Protein AF-A0AAD6GK14-F1 (afdb_monomer_lite)

Radius of gyration: 17.55 Å; chains: 1; bounding box: 37×35×49 Å

Foldseek 3Di:
DQDLWPPPPDDQPQADAAPDDPVRLVVVVVVVVVVQVVVVVVCCVPPNVDDDPVLPPLCVLLVVLLVCQVPLRNDHPSSSNNLSSLQLLFVCSRVNPPLSNVLSNDPLSVVLRVCVVVVHPCNVVSVVVVVVSLVVSLVVLVVVQVCCCPVVVTHGHDPDPCSHVVRSPPVSVD

Structure (mmCIF, N/CA/C/O backbone):
data_AF-A0AAD6GK14-F1
#
_entry.id   AF-A0AAD6GK14-F1
#
loop_
_atom_site.group_PDB
_atom_site.id
_atom_site.type_symbol
_atom_site.label_atom_id
_atom_site.label_alt_id
_atom_site.label_comp_id
_atom_site.label_asym_id
_atom_site.label_entity_id
_atom_site.label_seq_id
_atom_site.pdbx_PDB_ins_code
_atom_site.Cartn_x
_atom_site.Cartn_y
_atom_site.Cartn_z
_atom_site.occupancy
_atom_site.B_iso_or_equiv
_atom_site.auth_seq_id
_atom_site.auth_comp_id
_atom_site.auth_asym_id
_atom_site.auth_atom_id
_atom_site.pdbx_PDB_model_num
ATOM 1 N N . MET A 1 1 ? 11.322 7.194 -21.109 1.00 58.72 1 MET A N 1
ATOM 2 C CA . MET A 1 1 ? 10.518 6.183 -20.384 1.00 58.72 1 MET A CA 1
ATOM 3 C C . MET A 1 1 ? 9.108 6.721 -20.239 1.00 58.72 1 ME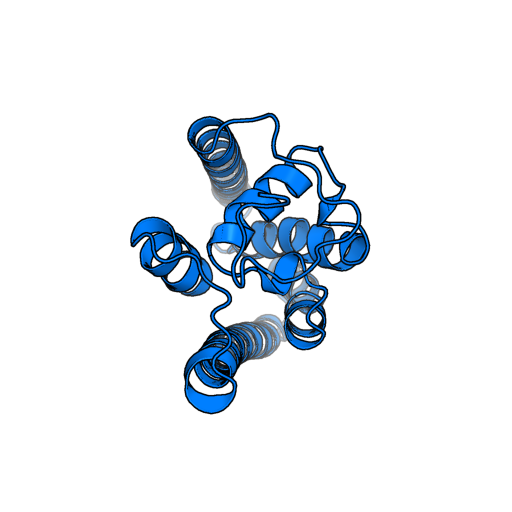T A C 1
ATOM 5 O O . MET A 1 1 ? 8.987 7.891 -19.904 1.00 58.72 1 MET A O 1
ATOM 9 N N . ALA A 1 2 ? 8.080 5.913 -20.511 1.00 87.12 2 ALA A N 1
ATOM 10 C CA . ALA A 1 2 ? 6.681 6.337 -20.386 1.00 87.12 2 ALA A CA 1
ATOM 11 C C . ALA A 1 2 ? 6.241 6.475 -18.916 1.00 87.12 2 ALA A C 1
ATOM 13 O O . ALA A 1 2 ? 5.465 7.365 -18.597 1.00 87.12 2 ALA A O 1
ATOM 14 N N . HIS A 1 3 ? 6.786 5.647 -18.018 1.00 93.62 3 HIS A N 1
ATOM 15 C CA . HIS A 1 3 ? 6.557 5.691 -16.570 1.00 93.62 3 HIS A CA 1
ATOM 16 C C . HIS A 1 3 ? 7.726 5.036 -15.800 1.00 93.62 3 HIS A C 1
ATOM 18 O O . HIS A 1 3 ? 8.534 4.333 -16.412 1.00 93.62 3 HIS A O 1
ATOM 24 N N . PRO A 1 4 ? 7.830 5.234 -14.470 1.00 94.50 4 PRO A N 1
ATOM 25 C CA . PRO A 1 4 ? 8.913 4.691 -13.640 1.00 94.50 4 PRO A CA 1
ATOM 26 C C . PRO A 1 4 ? 8.651 3.287 -13.056 1.00 94.50 4 PRO A C 1
ATOM 28 O O . PRO A 1 4 ? 9.505 2.766 -12.341 1.00 94.50 4 PRO A O 1
ATOM 31 N N . TYR A 1 5 ? 7.478 2.695 -13.294 1.00 95.50 5 TYR A N 1
ATOM 32 C CA . TYR A 1 5 ? 7.086 1.396 -12.727 1.00 95.50 5 TYR A CA 1
ATOM 33 C C . TYR A 1 5 ? 7.694 0.190 -13.446 1.00 95.50 5 TYR A C 1
ATOM 35 O O . TYR A 1 5 ? 8.001 0.260 -14.637 1.00 95.50 5 TYR A O 1
ATOM 43 N N . TYR A 1 6 ? 7.819 -0.920 -12.716 1.00 94.56 6 TYR A N 1
ATOM 44 C CA . TYR A 1 6 ? 8.204 -2.221 -13.259 1.00 94.56 6 TYR A CA 1
ATOM 45 C C . TYR A 1 6 ? 6.968 -3.106 -13.463 1.00 94.56 6 TYR A C 1
ATOM 47 O O . TYR A 1 6 ? 6.063 -3.032 -12.641 1.00 94.56 6 TYR A O 1
ATOM 55 N N . PRO A 1 7 ? 6.913 -3.939 -14.513 1.00 94.31 7 PRO A N 1
ATOM 56 C CA . PRO A 1 7 ? 7.895 -4.061 -15.590 1.00 94.31 7 PRO A CA 1
ATOM 57 C C . PRO A 1 7 ? 7.899 -2.835 -16.525 1.00 94.31 7 PRO A C 1
ATOM 59 O O . PRO A 1 7 ? 6.864 -2.357 -16.974 1.00 94.31 7 PRO A O 1
ATOM 62 N N . VAL A 1 8 ? 9.096 -2.346 -16.871 1.00 91.38 8 VAL A N 1
ATOM 63 C CA . VAL A 1 8 ? 9.309 -1.055 -17.572 1.00 91.38 8 VAL A CA 1
ATOM 64 C C . VAL A 1 8 ? 8.651 -0.986 -18.960 1.00 91.38 8 VAL A C 1
ATOM 66 O O . VAL A 1 8 ? 8.394 0.100 -19.475 1.00 91.38 8 VAL A O 1
ATOM 69 N N . ARG A 1 9 ? 8.413 -2.142 -19.590 1.00 88.62 9 ARG A N 1
ATOM 70 C CA . ARG A 1 9 ? 7.827 -2.247 -20.938 1.00 88.62 9 ARG A CA 1
ATOM 71 C C . ARG A 1 9 ? 6.304 -2.358 -20.943 1.00 88.62 9 ARG A C 1
ATOM 73 O O . ARG A 1 9 ? 5.722 -2.327 -22.023 1.00 88.62 9 ARG A O 1
ATOM 80 N N . GLN A 1 10 ? 5.674 -2.545 -19.787 1.00 89.69 10 GLN A N 1
ATOM 81 C CA . GLN A 1 10 ? 4.220 -2.597 -19.714 1.00 89.69 10 GLN A CA 1
ATOM 82 C C . GLN A 1 10 ? 3.640 -1.229 -20.061 1.00 89.69 10 GLN A C 1
ATOM 84 O O . GLN A 1 10 ? 4.240 -0.207 -19.770 1.00 89.69 10 GLN A O 1
ATOM 89 N N . GLU A 1 11 ? 2.493 -1.196 -20.726 1.00 91.94 11 GLU A N 1
ATOM 90 C CA . GLU A 1 11 ? 1.809 0.061 -21.004 1.00 91.94 11 GLU A CA 1
ATOM 91 C C . GLU A 1 11 ? 0.918 0.429 -19.812 1.00 91.94 11 GLU A C 1
ATOM 93 O O . GLU A 1 11 ? 0.081 -0.368 -19.386 1.00 91.94 11 GLU A O 1
ATOM 98 N N . ILE A 1 12 ? 1.058 1.655 -19.303 1.00 93.50 12 ILE A N 1
ATOM 99 C CA . ILE A 1 12 ? 0.147 2.230 -18.307 1.00 93.50 12 ILE A CA 1
ATOM 100 C C . ILE A 1 12 ? -0.584 3.404 -18.955 1.00 93.50 12 ILE A C 1
ATOM 102 O O . ILE A 1 12 ? -0.063 4.517 -19.072 1.00 93.50 12 ILE A O 1
ATOM 106 N N . LYS A 1 13 ? -1.805 3.129 -19.419 1.00 92.00 13 LYS A N 1
ATOM 107 C CA . LYS A 1 13 ? -2.623 4.088 -20.167 1.00 92.00 13 LYS A CA 1
ATOM 108 C C . LYS A 1 13 ? -2.976 5.301 -19.312 1.00 92.00 13 LYS A C 1
ATOM 110 O O . LYS A 1 13 ? -3.446 5.165 -18.187 1.00 92.00 13 LYS A O 1
ATOM 115 N N . GLY A 1 14 ? -2.777 6.489 -19.882 1.00 92.12 14 GLY A N 1
ATOM 116 C CA . GLY A 1 14 ? -3.103 7.755 -19.225 1.00 92.12 14 GLY A CA 1
ATOM 117 C C . GLY A 1 14 ? -2.179 8.122 -18.062 1.00 92.12 14 GLY A C 1
ATOM 118 O O . GLY A 1 14 ? -2.555 8.970 -17.260 1.00 92.12 14 GLY A O 1
ATOM 119 N N . TYR A 1 15 ? -0.999 7.502 -17.946 1.00 95.56 15 TYR A N 1
ATOM 120 C CA . TYR A 1 15 ? -0.049 7.842 -16.891 1.00 95.56 15 TYR A CA 1
ATOM 121 C C . TYR A 1 15 ? 0.381 9.314 -16.960 1.00 95.56 15 TYR A C 1
ATOM 123 O O . TYR A 1 15 ? 0.883 9.785 -17.981 1.00 95.56 15 TYR A O 1
ATOM 131 N N . LEU A 1 16 ? 0.240 10.009 -15.831 1.00 96.12 16 LEU A N 1
ATOM 132 C CA . LEU A 1 16 ? 0.781 11.341 -15.596 1.00 96.12 16 LEU A CA 1
ATOM 133 C C . LEU A 1 16 ? 1.748 11.290 -14.414 1.00 96.12 16 LEU A C 1
ATOM 135 O O . LEU A 1 16 ? 1.411 10.781 -13.342 1.00 96.12 16 LEU A O 1
ATOM 139 N N . ALA A 1 17 ? 2.946 11.846 -14.591 1.00 95.50 17 ALA A N 1
ATOM 140 C CA . ALA A 1 17 ? 3.952 11.889 -13.537 1.00 95.50 17 ALA A CA 1
ATOM 141 C C . ALA A 1 17 ? 3.501 12.743 -12.343 1.00 95.50 17 ALA A C 1
ATOM 143 O O . ALA A 1 17 ? 2.697 13.668 -12.476 1.00 95.50 17 ALA A O 1
ATOM 144 N N . ASN A 1 18 ? 4.021 12.424 -11.159 1.00 96.81 18 ASN A N 1
ATOM 145 C CA . ASN A 1 18 ? 3.826 13.267 -9.983 1.00 96.81 18 ASN A CA 1
ATOM 146 C C . ASN A 1 18 ? 4.484 14.633 -10.195 1.00 96.81 18 ASN A C 1
ATOM 148 O O . ASN A 1 18 ? 5.598 14.718 -10.707 1.00 96.81 18 ASN A O 1
ATOM 152 N N . ALA A 1 19 ? 3.783 15.689 -9.781 1.00 95.44 19 ALA A N 1
ATOM 153 C CA . ALA A 1 19 ? 4.314 17.048 -9.787 1.00 95.44 19 ALA A CA 1
ATOM 154 C C . ALA A 1 19 ? 5.137 17.323 -8.519 1.00 95.44 19 ALA A C 1
ATOM 156 O O . ALA A 1 19 ? 6.113 18.068 -8.549 1.00 95.44 19 ALA 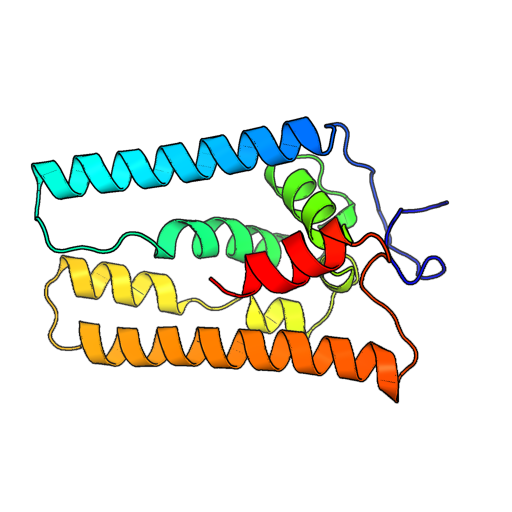A O 1
ATOM 157 N N . SER A 1 20 ? 4.742 16.721 -7.394 1.00 95.75 20 SER A N 1
ATOM 158 C CA . SER A 1 20 ? 5.450 16.814 -6.119 1.00 95.75 20 SER A CA 1
ATOM 159 C C . SER A 1 20 ? 6.596 15.807 -6.026 1.00 95.75 20 SER A C 1
ATOM 161 O O . SER A 1 20 ? 6.518 14.695 -6.547 1.00 95.75 20 SER A O 1
ATOM 163 N N . SER A 1 21 ? 7.658 16.190 -5.315 1.00 95.81 21 SER A N 1
ATOM 164 C CA . SER A 1 21 ? 8.789 15.301 -5.033 1.00 95.81 21 SER A CA 1
ATOM 165 C C . SER A 1 21 ? 8.418 14.205 -4.022 1.00 95.81 21 SER A C 1
ATOM 167 O O . SER A 1 21 ? 7.530 14.403 -3.189 1.00 95.81 21 SER A O 1
ATOM 169 N N . THR A 1 22 ? 9.156 13.089 -4.022 1.00 93.19 22 THR A N 1
ATOM 170 C CA . THR A 1 22 ? 9.022 12.019 -3.013 1.00 93.19 22 THR A CA 1
ATOM 171 C C . THR A 1 22 ? 9.087 12.562 -1.584 1.00 93.19 22 THR A C 1
ATOM 173 O O . THR A 1 22 ? 8.256 12.203 -0.754 1.00 93.19 22 THR A O 1
ATOM 176 N N . LEU A 1 23 ? 10.031 13.467 -1.291 1.00 94.81 23 LEU A N 1
ATOM 177 C CA . LEU A 1 23 ? 10.181 14.050 0.046 1.00 94.81 23 LEU A CA 1
ATOM 178 C C . LEU A 1 23 ? 8.945 14.862 0.452 1.00 94.81 23 LEU A C 1
ATOM 180 O O . LEU A 1 23 ? 8.469 14.742 1.579 1.00 94.81 23 LEU A O 1
ATOM 184 N N . THR A 1 24 ? 8.405 15.662 -0.470 1.00 96.44 24 THR A N 1
ATOM 185 C CA . THR A 1 24 ? 7.174 16.431 -0.244 1.00 96.44 24 THR A CA 1
ATOM 186 C C . THR A 1 24 ? 6.001 15.504 0.061 1.00 96.44 24 THR A C 1
ATOM 188 O O . THR A 1 24 ? 5.293 15.719 1.040 1.00 96.44 24 THR A O 1
ATOM 191 N N . LEU A 1 25 ? 5.819 14.451 -0.739 1.00 95.12 25 LEU A N 1
ATOM 192 C CA . LEU A 1 25 ? 4.726 13.494 -0.569 1.00 95.12 25 LEU A CA 1
ATOM 193 C C . LEU A 1 25 ? 4.832 12.738 0.761 1.00 95.12 25 LEU A C 1
ATOM 195 O O . LEU A 1 25 ? 3.864 12.692 1.515 1.00 95.12 25 LEU A O 1
ATOM 199 N N . LEU A 1 26 ? 6.020 12.240 1.105 1.00 92.12 26 LEU A N 1
ATOM 200 C CA . LEU A 1 26 ? 6.271 11.608 2.402 1.00 92.12 26 LEU A CA 1
ATOM 201 C C . LEU A 1 26 ? 6.012 12.558 3.575 1.00 92.12 26 LEU A C 1
ATOM 203 O O . LEU A 1 26 ? 5.449 12.141 4.583 1.00 92.12 26 LEU A O 1
ATOM 207 N N . SER A 1 27 ? 6.375 13.835 3.436 1.00 94.31 27 SER A N 1
ATOM 208 C CA . SER A 1 27 ? 6.129 14.845 4.474 1.00 94.31 27 SER A CA 1
ATOM 209 C C . SER A 1 27 ? 4.633 15.101 4.667 1.00 94.31 27 SER A C 1
ATOM 211 O O . SER A 1 27 ? 4.167 15.169 5.802 1.00 94.31 27 SER A O 1
ATOM 213 N N . ILE A 1 28 ? 3.869 15.191 3.571 1.00 93.44 28 ILE A N 1
ATOM 214 C CA . ILE A 1 28 ? 2.406 15.332 3.610 1.00 93.44 28 ILE A CA 1
ATOM 215 C C . ILE A 1 28 ? 1.771 14.111 4.283 1.00 93.44 28 ILE A C 1
ATOM 217 O O . ILE A 1 28 ? 0.925 14.273 5.162 1.00 93.44 28 ILE A O 1
ATOM 221 N N . PHE A 1 29 ? 2.196 12.902 3.910 1.00 89.62 29 PHE A N 1
ATOM 222 C CA . PHE A 1 29 ? 1.689 11.668 4.506 1.00 89.62 29 PHE A CA 1
ATOM 223 C C . PHE A 1 29 ? 1.974 11.607 6.010 1.00 89.62 29 PHE A C 1
ATOM 225 O O . PHE A 1 29 ? 1.053 11.423 6.804 1.00 89.62 29 PHE A O 1
ATOM 232 N N . ALA A 1 30 ? 3.223 11.855 6.415 1.00 89.62 30 ALA A N 1
ATOM 233 C CA . ALA A 1 30 ? 3.620 11.871 7.819 1.00 89.62 30 ALA A CA 1
ATOM 234 C C . ALA A 1 30 ? 2.829 12.912 8.629 1.00 89.62 30 ALA A C 1
ATOM 236 O O . ALA A 1 30 ? 2.328 12.600 9.710 1.00 89.62 30 ALA A O 1
ATOM 237 N N . ALA A 1 31 ? 2.653 14.126 8.096 1.00 91.81 31 ALA A N 1
ATOM 238 C CA . ALA A 1 31 ? 1.843 15.162 8.732 1.00 91.81 31 ALA A CA 1
ATOM 239 C C . ALA A 1 31 ? 0.366 14.745 8.868 1.00 91.81 31 ALA A C 1
ATOM 241 O O . ALA A 1 31 ? -0.250 14.985 9.911 1.00 91.81 31 ALA A O 1
ATOM 242 N N . GLY A 1 32 ? -0.195 14.079 7.854 1.00 87.75 32 GLY A N 1
ATOM 243 C CA . GLY A 1 32 ? -1.545 13.514 7.892 1.00 87.75 32 GLY A CA 1
ATOM 244 C C . GLY A 1 32 ? -1.703 12.461 8.992 1.00 87.75 32 GLY A C 1
ATOM 245 O O . GLY A 1 32 ? -2.595 12.584 9.833 1.00 87.75 32 GLY A O 1
ATOM 246 N N . CYS A 1 33 ? -0.798 11.480 9.051 1.00 84.69 33 CYS A N 1
ATOM 247 C CA . CYS A 1 33 ? -0.786 10.450 10.094 1.00 84.69 33 CYS A CA 1
ATOM 248 C C . CYS A 1 33 ? -0.667 11.054 11.501 1.00 84.69 33 CYS A C 1
ATOM 250 O O . CYS A 1 33 ? -1.438 10.690 12.389 1.00 84.69 33 CYS A O 1
ATOM 252 N N . LEU A 1 34 ? 0.245 12.014 11.699 1.00 87.69 34 LEU A N 1
ATOM 253 C CA . LEU A 1 34 ? 0.410 12.718 12.976 1.00 87.69 34 LEU A CA 1
ATOM 254 C C . LEU A 1 34 ? -0.859 13.474 13.381 1.00 87.69 34 LEU A C 1
ATOM 256 O O . LEU A 1 34 ? -1.258 13.426 14.541 1.00 87.69 34 LEU A O 1
ATOM 260 N N . SER A 1 35 ? -1.528 14.127 12.430 1.00 87.12 35 SER A N 1
ATOM 261 C CA . SER A 1 35 ? -2.765 14.874 12.687 1.00 87.12 35 SER A CA 1
ATOM 262 C C . SER A 1 35 ? -3.909 13.956 13.126 1.00 87.12 35 SER A C 1
ATOM 264 O O . SER A 1 35 ? -4.633 14.277 14.073 1.00 87.12 35 SER A O 1
ATOM 266 N N . VAL A 1 36 ? -4.050 12.792 12.482 1.00 81.88 36 VAL A N 1
ATOM 267 C CA . VAL A 1 36 ? -5.037 11.765 12.858 1.00 81.88 36 VAL A CA 1
ATOM 268 C C . VAL A 1 36 ? -4.711 11.187 14.233 1.00 81.88 36 VAL A C 1
ATOM 270 O O . VAL A 1 36 ? -5.588 11.141 15.095 1.00 81.88 36 VAL A O 1
ATOM 273 N N . ALA A 1 37 ? -3.452 10.811 14.473 1.00 80.44 37 ALA A N 1
ATOM 274 C CA . ALA A 1 37 ? -3.004 10.267 15.752 1.00 80.44 37 ALA A CA 1
ATOM 275 C C . ALA A 1 37 ? -3.203 11.262 16.906 1.00 80.44 37 ALA A C 1
ATOM 277 O O . ALA A 1 37 ? -3.703 10.889 17.965 1.00 80.44 37 ALA A O 1
ATOM 278 N N . MET A 1 38 ? -2.880 12.541 16.696 1.00 83.88 38 MET A N 1
ATOM 279 C CA . MET A 1 38 ? -3.053 13.584 17.706 1.00 83.88 38 MET A CA 1
ATOM 280 C C . MET A 1 38 ? -4.534 13.850 17.993 1.00 83.88 38 MET A C 1
ATOM 282 O O . MET A 1 38 ? -4.923 13.985 19.151 1.00 83.88 38 MET A O 1
ATOM 286 N N . SER A 1 39 ? -5.374 13.871 16.956 1.00 81.50 39 SER A N 1
ATOM 287 C CA . SER A 1 39 ? -6.826 14.040 17.100 1.00 81.50 39 SER A CA 1
ATOM 288 C C . SER A 1 39 ? -7.450 12.871 17.867 1.00 81.50 39 SER A C 1
ATOM 290 O O . SER A 1 39 ? -8.229 13.090 18.795 1.00 81.50 39 SER A O 1
ATOM 292 N N . ALA A 1 40 ? -7.052 11.638 17.538 1.00 74.31 40 ALA A N 1
ATOM 293 C CA . ALA A 1 40 ? -7.429 10.437 18.273 1.00 74.31 40 ALA A CA 1
ATOM 294 C C . ALA A 1 40 ? -6.988 10.510 19.740 1.00 74.31 40 ALA A C 1
ATOM 296 O O . ALA A 1 40 ? -7.806 10.305 20.632 1.00 74.31 40 ALA A O 1
ATOM 297 N N . TYR A 1 41 ? -5.729 10.869 19.999 1.00 76.56 41 TYR A N 1
ATOM 298 C CA . TYR A 1 41 ? -5.189 11.002 21.351 1.00 76.56 41 TYR A CA 1
ATOM 299 C C . TYR A 1 41 ? -5.957 12.035 22.186 1.00 76.56 41 TYR A C 1
ATOM 301 O O . TYR A 1 41 ? -6.382 11.737 23.301 1.00 76.56 41 TYR A O 1
ATOM 309 N N . ILE A 1 42 ? -6.205 13.233 21.644 1.00 80.81 42 ILE A N 1
ATOM 310 C CA . ILE A 1 42 ? -6.974 14.282 22.332 1.00 80.81 42 ILE A CA 1
ATOM 311 C C . ILE A 1 42 ? -8.401 13.804 22.625 1.00 80.81 42 ILE A C 1
ATOM 313 O O . ILE A 1 42 ? -8.919 14.045 23.717 1.00 80.81 42 ILE A O 1
ATOM 317 N N . LEU A 1 43 ? -9.040 13.119 21.675 1.00 73.06 43 LEU A N 1
ATOM 318 C CA . LEU A 1 43 ? -10.394 12.599 21.844 1.00 73.06 43 LEU A CA 1
ATOM 319 C C . LEU A 1 43 ? -10.452 11.492 22.908 1.00 73.06 43 LEU A C 1
ATOM 321 O O . LEU A 1 43 ? -11.351 11.507 23.747 1.00 73.06 43 LEU A O 1
ATOM 325 N N . MET A 1 44 ? -9.466 10.590 22.931 1.00 68.50 44 MET A N 1
ATOM 326 C CA . MET A 1 44 ? -9.319 9.568 23.975 1.00 68.50 44 MET A CA 1
ATOM 327 C C . MET A 1 44 ? -9.128 10.197 25.356 1.00 68.50 44 MET A C 1
ATOM 329 O O . MET A 1 44 ? -9.785 9.787 26.310 1.00 68.50 44 MET A O 1
ATOM 333 N N . MET A 1 45 ? -8.276 11.222 25.454 1.00 71.75 45 MET A N 1
ATOM 334 C CA . MET A 1 45 ? -8.022 11.946 26.703 1.00 71.75 45 MET A CA 1
ATOM 335 C C . MET A 1 45 ? -9.258 12.694 27.218 1.00 71.75 45 MET A C 1
ATOM 337 O O . MET A 1 45 ? -9.385 12.897 28.422 1.00 71.75 45 MET A O 1
ATOM 341 N N . ARG A 1 46 ? -10.164 13.122 26.327 1.00 70.81 46 ARG A N 1
ATOM 342 C CA . ARG A 1 46 ? -11.358 13.900 26.693 1.00 70.81 46 ARG A CA 1
ATOM 343 C C . ARG A 1 46 ? -12.612 13.066 26.929 1.00 70.81 46 ARG A C 1
ATOM 345 O O . ARG A 1 46 ? -13.429 13.481 27.742 1.00 70.81 46 ARG A O 1
ATOM 352 N N . LEU A 1 47 ? -12.805 11.967 26.196 1.00 65.44 47 LEU A N 1
ATOM 353 C CA . LEU A 1 47 ? -14.091 11.265 26.170 1.00 65.44 47 LEU A CA 1
ATOM 354 C C . LEU A 1 47 ? -14.042 9.883 26.827 1.00 65.44 47 LEU A C 1
ATOM 356 O O . LEU A 1 47 ? -14.861 9.647 27.704 1.00 65.44 47 LEU A O 1
ATOM 360 N N . TYR A 1 48 ? -13.107 8.992 26.478 1.00 57.56 48 TYR A N 1
ATOM 361 C CA . TYR A 1 48 ? -13.008 7.653 27.085 1.00 57.56 48 TYR A CA 1
ATOM 362 C C . TYR A 1 48 ? -11.607 7.029 26.872 1.00 57.56 48 TYR A C 1
ATOM 364 O O . TYR A 1 48 ? -11.158 6.931 25.729 1.00 57.56 48 TYR A O 1
ATOM 372 N N . PRO A 1 49 ? -10.937 6.487 27.911 1.00 53.84 49 PRO A N 1
ATOM 373 C CA . PRO A 1 49 ? -9.568 5.952 27.821 1.00 53.84 49 PRO A CA 1
ATOM 374 C C . PRO A 1 49 ? -9.423 4.577 27.120 1.00 53.84 49 PRO A C 1
ATOM 376 O O . PRO A 1 49 ? -8.450 3.870 27.372 1.00 53.84 49 PRO A O 1
ATOM 379 N N . ARG A 1 50 ? -10.375 4.129 26.280 1.00 53.97 50 ARG A N 1
ATOM 380 C CA . ARG A 1 50 ? -10.426 2.722 25.799 1.00 53.97 50 ARG A CA 1
ATOM 381 C C . ARG A 1 50 ? -10.669 2.483 24.297 1.00 53.97 50 ARG A C 1
ATOM 383 O O . ARG A 1 50 ? -10.979 1.357 23.922 1.00 53.97 50 ARG A O 1
ATOM 390 N N . THR A 1 51 ? -10.506 3.469 23.415 1.00 53.38 51 THR A N 1
ATOM 391 C CA . THR A 1 51 ? -10.775 3.291 21.967 1.00 53.38 51 THR A CA 1
ATOM 392 C C . THR A 1 51 ? -9.523 3.394 21.089 1.00 53.38 51 THR A C 1
ATOM 394 O O . THR A 1 51 ? -8.883 4.435 21.066 1.00 53.38 51 THR A O 1
ATOM 397 N N . SER A 1 52 ? -9.201 2.354 20.314 1.00 52.69 52 SER A N 1
ATOM 398 C CA . SER A 1 52 ? -8.141 2.395 19.290 1.00 52.69 52 SER A CA 1
ATOM 399 C C . SER A 1 52 ? -8.662 3.020 17.985 1.00 52.69 52 SER A C 1
ATOM 4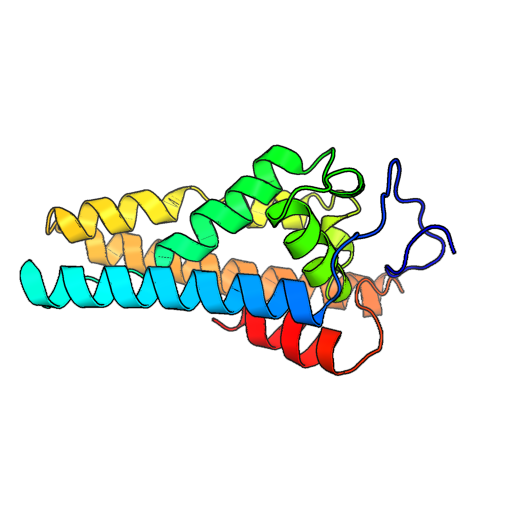01 O O . SER A 1 52 ? -9.691 2.590 17.472 1.00 52.69 52 SER A O 1
ATOM 403 N N . PHE A 1 53 ? -7.961 4.025 17.446 1.00 54.09 53 PHE A N 1
ATOM 404 C CA . PHE A 1 53 ? -8.334 4.777 16.229 1.00 54.09 53 PHE A CA 1
ATOM 405 C C . PHE A 1 53 ? -7.542 4.375 14.968 1.00 54.09 53 PHE A C 1
ATOM 407 O O . PHE A 1 53 ? -7.629 5.053 13.944 1.00 54.09 53 PHE A O 1
ATOM 414 N N . GLY A 1 54 ? -6.784 3.272 15.009 1.00 53.06 54 GLY A N 1
ATOM 415 C CA . GLY A 1 54 ? -5.913 2.845 13.900 1.00 53.06 54 GLY A CA 1
ATOM 416 C C . GLY A 1 54 ? -6.623 2.625 12.551 1.00 53.06 54 GLY A C 1
ATOM 417 O O . GLY A 1 54 ? -5.991 2.714 11.506 1.00 53.06 54 GLY A O 1
ATOM 418 N N . GLY A 1 55 ? -7.946 2.421 12.543 1.00 54.09 55 GLY A N 1
ATOM 419 C CA . GLY A 1 55 ? -8.718 2.118 11.330 1.00 54.09 55 GLY A CA 1
ATOM 420 C C . GLY A 1 55 ? -8.960 3.284 10.359 1.00 54.09 55 GLY A C 1
ATOM 421 O O . GLY A 1 55 ? -9.428 3.041 9.251 1.00 54.09 55 GLY A O 1
ATOM 422 N N . CYS A 1 56 ? -8.668 4.538 10.724 1.00 55.44 56 CYS A N 1
ATOM 423 C CA . CYS A 1 56 ? -8.989 5.689 9.865 1.00 55.44 56 CYS A CA 1
ATOM 424 C C . CYS A 1 56 ? -8.070 5.819 8.636 1.00 55.44 56 CYS A C 1
ATOM 426 O O . CYS A 1 56 ? -8.503 6.351 7.618 1.00 55.44 56 CYS A O 1
ATOM 428 N N . VAL A 1 57 ? -6.815 5.358 8.711 1.00 55.75 57 VAL A N 1
ATOM 429 C CA . VAL A 1 57 ? -5.834 5.535 7.620 1.00 55.75 57 VAL A CA 1
ATOM 430 C C . VAL A 1 57 ? -6.123 4.593 6.451 1.00 55.75 57 VAL A C 1
ATOM 432 O O . VAL A 1 57 ? -6.263 5.068 5.325 1.00 55.75 57 VAL A O 1
ATOM 435 N N . HIS A 1 58 ? -6.302 3.298 6.729 1.00 59.50 58 HIS A N 1
ATOM 436 C CA . HIS A 1 58 ? -6.669 2.286 5.729 1.00 59.50 58 HIS A CA 1
ATOM 437 C C . HIS A 1 58 ? -7.933 2.692 4.969 1.00 59.50 58 HIS A C 1
ATOM 439 O O . HIS A 1 58 ? -7.997 2.692 3.750 1.00 59.50 58 HIS A O 1
ATOM 445 N N . LEU A 1 59 ? -8.923 3.205 5.686 1.00 60.59 59 LEU A N 1
ATOM 446 C CA . LEU A 1 59 ? -10.231 3.448 5.116 1.00 60.59 59 LEU A CA 1
ATOM 447 C C . LEU A 1 59 ? -10.276 4.516 4.019 1.00 60.59 59 LEU A C 1
ATOM 449 O O . LEU A 1 59 ? -10.846 4.304 2.948 1.00 60.59 59 LEU A O 1
ATOM 453 N N . PHE A 1 60 ? -9.719 5.693 4.301 1.00 69.44 60 PHE A N 1
ATOM 454 C CA . PHE A 1 60 ? -9.759 6.794 3.343 1.00 69.44 60 PHE A CA 1
ATOM 455 C C . PHE A 1 60 ? -8.751 6.581 2.224 1.00 69.44 60 PHE A C 1
ATOM 457 O O . PHE A 1 60 ? -9.027 6.946 1.085 1.00 69.44 60 PHE A O 1
ATOM 464 N N . PHE A 1 61 ? -7.600 5.989 2.536 1.00 79.00 61 PHE A N 1
ATOM 465 C CA . PHE A 1 61 ? -6.538 5.816 1.563 1.00 79.00 61 PHE A CA 1
ATOM 466 C C . PHE A 1 61 ? -6.845 4.657 0.599 1.00 79.00 61 PHE A C 1
ATOM 468 O O . PHE A 1 61 ? -6.846 4.872 -0.614 1.00 79.00 61 PHE A O 1
ATOM 475 N N . GLU A 1 62 ? -7.207 3.477 1.108 1.00 83.25 62 GLU A N 1
ATOM 476 C CA . GLU A 1 62 ? -7.536 2.274 0.318 1.00 83.25 62 GLU A CA 1
ATOM 477 C C . GLU A 1 62 ? -8.879 2.428 -0.405 1.00 83.25 62 GLU A C 1
ATOM 479 O O . GLU A 1 62 ? -8.989 2.153 -1.601 1.00 83.25 62 GLU A O 1
ATOM 484 N N . GLY A 1 63 ? -9.885 3.009 0.262 1.00 85.69 63 GLY A N 1
ATOM 485 C CA . GLY A 1 63 ? -11.167 3.338 -0.365 1.00 85.69 63 GLY A CA 1
ATOM 486 C C . GLY A 1 63 ? -11.022 4.344 -1.514 1.00 85.69 63 GLY A C 1
ATOM 487 O O . GLY A 1 63 ? -11.672 4.201 -2.555 1.00 85.69 63 GLY A O 1
ATOM 488 N N . TYR A 1 64 ? -10.124 5.330 -1.373 1.00 90.31 64 TYR A N 1
ATOM 489 C CA . TYR A 1 64 ? -9.774 6.238 -2.466 1.00 90.31 64 TYR A CA 1
ATOM 490 C C . TYR A 1 64 ? -9.181 5.469 -3.648 1.00 90.31 64 TYR A C 1
ATOM 492 O O . TYR A 1 64 ? -9.553 5.745 -4.793 1.00 90.31 64 TYR A O 1
ATOM 500 N N . PHE A 1 65 ? -8.293 4.503 -3.393 1.00 92.12 65 PHE A N 1
ATOM 501 C CA . PHE A 1 65 ? -7.749 3.645 -4.440 1.00 92.12 65 PHE A CA 1
ATOM 502 C C . PHE A 1 65 ? -8.840 2.834 -5.136 1.00 92.12 65 PHE A C 1
ATOM 504 O O . PHE A 1 65 ? -8.964 2.929 -6.357 1.00 92.12 65 PHE A O 1
ATOM 511 N N . ALA A 1 66 ? -9.673 2.116 -4.382 1.00 90.81 66 ALA A N 1
ATOM 512 C CA . ALA A 1 66 ? -10.734 1.277 -4.931 1.00 90.81 66 ALA A CA 1
ATOM 513 C C . ALA A 1 66 ? -11.711 2.078 -5.811 1.00 90.81 66 ALA A C 1
ATOM 515 O O . ALA A 1 66 ? -12.026 1.670 -6.931 1.00 90.81 66 ALA A O 1
ATOM 516 N N . TYR A 1 67 ? -12.125 3.269 -5.361 1.00 91.25 67 TYR A N 1
ATOM 517 C CA . TYR A 1 67 ? -12.999 4.158 -6.135 1.00 91.25 67 TYR A CA 1
ATOM 518 C C . TYR A 1 67 ? -12.348 4.642 -7.440 1.00 91.25 67 TYR A C 1
ATOM 520 O O . TYR A 1 67 ? -12.996 4.758 -8.482 1.00 91.25 67 TYR A O 1
ATOM 528 N N . ASN A 1 68 ? -11.048 4.927 -7.397 1.00 93.75 68 ASN A N 1
ATOM 529 C CA . ASN A 1 68 ? -10.303 5.506 -8.508 1.00 93.75 68 ASN A CA 1
ATOM 530 C C . ASN A 1 68 ? -9.514 4.486 -9.340 1.00 93.75 68 ASN A C 1
ATOM 532 O O . ASN A 1 68 ? -8.822 4.885 -10.277 1.00 93.75 68 ASN A O 1
ATOM 536 N N . PHE A 1 69 ? -9.634 3.194 -9.041 1.00 93.12 69 PHE A N 1
ATOM 537 C CA . PHE A 1 69 ? -8.831 2.094 -9.578 1.00 93.12 69 PHE A CA 1
ATOM 538 C C . PHE A 1 69 ? -8.578 2.179 -11.088 1.00 93.12 69 PHE A C 1
ATOM 540 O O . PHE A 1 69 ? -7.456 2.009 -11.560 1.00 93.12 69 PHE A O 1
ATOM 547 N N . ARG A 1 70 ? -9.614 2.513 -11.870 1.00 93.50 70 ARG A N 1
ATOM 548 C CA . ARG A 1 70 ? -9.513 2.571 -13.337 1.00 93.50 70 ARG A CA 1
ATOM 549 C C . ARG A 1 70 ? -8.710 3.753 -13.872 1.00 93.50 70 ARG A C 1
ATOM 551 O O . ARG A 1 70 ? -8.205 3.679 -14.986 1.00 93.50 70 ARG A O 1
ATOM 558 N N . ARG A 1 71 ? -8.634 4.842 -13.112 1.00 94.56 71 ARG A N 1
ATOM 559 C CA . ARG A 1 71 ? -8.037 6.117 -13.530 1.00 94.56 71 ARG A CA 1
ATOM 560 C C . ARG A 1 71 ? -6.818 6.515 -12.702 1.00 94.56 71 ARG A C 1
ATOM 562 O O . ARG A 1 71 ? -6.276 7.586 -12.946 1.00 94.56 71 ARG A O 1
ATOM 569 N N . MET A 1 72 ? -6.378 5.662 -11.773 1.00 95.31 72 MET A N 1
ATOM 570 C CA . MET A 1 72 ? -5.271 5.929 -10.849 1.00 95.31 72 MET A CA 1
ATOM 571 C C . MET A 1 72 ? -4.021 6.533 -11.519 1.00 95.31 72 MET A C 1
ATOM 573 O O . MET A 1 72 ? -3.529 7.543 -11.012 1.00 95.31 72 MET A O 1
ATOM 577 N N . PRO A 1 73 ? -3.566 6.048 -12.697 1.00 95.62 73 PRO A N 1
ATOM 578 C CA . PRO A 1 73 ? -2.379 6.606 -13.349 1.00 95.62 73 PRO A CA 1
ATOM 579 C C . PRO A 1 73 ? -2.506 8.076 -13.771 1.00 95.62 73 PRO A C 1
ATOM 581 O O . PRO A 1 73 ? -1.497 8.777 -13.856 1.00 95.62 73 PRO A O 1
ATOM 584 N N . ALA A 1 74 ? -3.729 8.546 -14.031 1.00 96.31 74 ALA A N 1
ATOM 585 C CA . ALA A 1 74 ? -4.012 9.892 -14.524 1.00 96.31 74 ALA A CA 1
ATOM 586 C C . ALA A 1 74 ? -4.294 10.905 -13.403 1.00 96.31 74 ALA A C 1
ATOM 588 O O . ALA A 1 74 ? -4.425 12.099 -13.666 1.00 96.31 74 ALA A O 1
ATOM 589 N N . ILE A 1 75 ? -4.427 10.461 -12.152 1.00 96.06 75 ILE A N 1
ATOM 590 C CA . ILE A 1 75 ? -4.803 11.346 -11.049 1.00 96.06 75 ILE A CA 1
ATOM 591 C C . ILE A 1 75 ? -3.605 12.178 -10.595 1.00 96.06 75 ILE A C 1
ATOM 593 O O . ILE A 1 75 ? -2.499 11.672 -10.411 1.00 96.06 75 ILE A O 1
ATOM 597 N N . THR A 1 76 ? -3.828 13.470 -10.365 1.00 96.19 76 THR A N 1
ATOM 598 C CA . THR A 1 76 ? -2.784 14.420 -9.950 1.00 96.19 76 THR A CA 1
ATOM 599 C C . THR A 1 76 ? -3.079 15.129 -8.631 1.00 96.19 76 THR A C 1
ATOM 601 O O . THR A 1 76 ? -2.273 15.952 -8.202 1.00 96.19 76 THR A O 1
ATOM 604 N N . ASP A 1 77 ? -4.196 14.830 -7.965 1.00 95.81 77 ASP A N 1
ATOM 605 C CA . ASP A 1 77 ? -4.425 15.322 -6.605 1.00 95.81 77 ASP A CA 1
ATOM 606 C C . ASP A 1 77 ? -3.433 14.696 -5.603 1.00 95.81 77 ASP A C 1
ATOM 608 O O . ASP A 1 77 ? -2.641 13.813 -5.944 1.00 95.81 77 ASP A O 1
ATOM 612 N N . VAL A 1 78 ? -3.442 15.179 -4.360 1.00 94.38 78 VAL A N 1
ATOM 613 C CA . VAL A 1 78 ? -2.496 14.737 -3.323 1.00 94.38 78 VAL A CA 1
ATOM 614 C C . VAL A 1 78 ? -2.565 13.223 -3.091 1.00 94.38 78 VAL A C 1
ATOM 616 O O . VAL A 1 78 ? -1.523 12.579 -2.987 1.00 94.38 78 VAL A O 1
ATOM 619 N N . PHE A 1 79 ? -3.764 12.638 -3.055 1.00 93.38 79 PHE A N 1
ATOM 620 C CA . PHE A 1 79 ? -3.945 11.210 -2.795 1.00 93.38 79 PHE A CA 1
ATOM 621 C C . PHE A 1 79 ? -3.512 10.358 -3.985 1.00 93.38 79 PHE A C 1
ATOM 623 O O . PHE A 1 79 ? -2.810 9.369 -3.795 1.00 93.38 79 PHE A O 1
ATOM 630 N N . GLY A 1 80 ? -3.840 10.759 -5.212 1.00 95.50 80 GLY A N 1
ATOM 631 C CA . GLY A 1 80 ? -3.345 10.085 -6.411 1.00 95.50 80 GLY A CA 1
ATOM 632 C C . GLY A 1 80 ? -1.829 10.163 -6.547 1.00 95.50 80 GLY A C 1
ATOM 633 O O . GLY A 1 80 ? -1.194 9.190 -6.951 1.00 95.50 80 GLY A O 1
ATOM 634 N N . GLN A 1 81 ? -1.219 11.288 -6.162 1.00 97.06 81 GLN A N 1
ATOM 635 C CA . GLN A 1 81 ? 0.238 11.402 -6.139 1.00 97.06 81 GLN A CA 1
ATOM 636 C C . GLN A 1 81 ? 0.869 10.503 -5.070 1.00 97.06 81 GLN A C 1
ATOM 638 O O . GLN A 1 81 ? 1.856 9.829 -5.366 1.00 97.06 81 GLN A O 1
ATOM 643 N N . LEU A 1 82 ? 0.287 10.430 -3.868 1.00 95.19 82 LEU A N 1
ATOM 644 C CA . LEU A 1 82 ? 0.719 9.500 -2.820 1.00 95.19 82 LEU A CA 1
ATOM 645 C C . LEU A 1 82 ? 0.592 8.039 -3.267 1.00 95.19 82 LEU A C 1
ATOM 647 O O . LEU A 1 82 ? 1.536 7.271 -3.104 1.00 95.19 82 LEU A O 1
ATOM 651 N N . TRP A 1 83 ? -0.521 7.664 -3.901 1.00 95.38 83 TRP A N 1
ATOM 652 C CA . TRP A 1 83 ? -0.708 6.322 -4.451 1.00 95.38 83 TRP A CA 1
ATOM 653 C C . TRP A 1 83 ? 0.301 6.001 -5.545 1.00 95.38 83 TRP A C 1
ATOM 655 O O . TRP A 1 83 ? 0.882 4.918 -5.537 1.00 95.38 83 TRP A O 1
ATOM 665 N N . LYS A 1 84 ? 0.581 6.939 -6.453 1.00 96.19 84 LYS A N 1
ATOM 666 C CA . LYS A 1 84 ? 1.628 6.769 -7.469 1.00 96.19 84 LYS A CA 1
ATOM 667 C C . LYS A 1 84 ? 3.020 6.621 -6.862 1.00 96.19 84 LYS A C 1
ATOM 669 O O . LYS A 1 84 ? 3.804 5.820 -7.367 1.00 96.19 84 LYS A O 1
ATOM 674 N N . GLU A 1 85 ? 3.320 7.361 -5.800 1.00 96.12 85 GLU A N 1
ATOM 675 C CA . GLU A 1 85 ? 4.581 7.251 -5.065 1.00 96.12 85 GLU A CA 1
ATOM 676 C C . GLU A 1 85 ? 4.700 5.885 -4.382 1.00 96.12 85 GLU A C 1
ATOM 678 O O . GLU A 1 85 ? 5.723 5.212 -4.513 1.00 96.12 85 GLU A O 1
ATOM 683 N N . TYR A 1 86 ? 3.633 5.442 -3.714 1.00 94.81 86 TYR A N 1
ATOM 684 C CA . TYR A 1 86 ? 3.570 4.127 -3.090 1.00 94.81 86 TYR A CA 1
ATOM 685 C C . TYR A 1 86 ? 3.702 3.004 -4.122 1.00 94.81 86 TYR A C 1
ATOM 687 O O . TYR A 1 86 ? 4.495 2.093 -3.922 1.00 94.81 86 TYR A O 1
ATOM 695 N N . SER A 1 87 ? 3.060 3.136 -5.286 1.00 95.81 87 SER A N 1
ATOM 696 C CA . SER A 1 87 ? 3.081 2.145 -6.376 1.00 95.81 87 SER A CA 1
ATOM 697 C C . SER A 1 87 ? 4.468 1.899 -6.982 1.00 95.81 87 SER A C 1
ATOM 699 O O . SER A 1 87 ? 4.646 1.017 -7.815 1.00 95.81 87 SER A O 1
ATOM 701 N N . LEU A 1 88 ? 5.485 2.676 -6.600 1.00 95.56 88 LEU A N 1
ATOM 702 C CA . LEU A 1 88 ? 6.877 2.368 -6.934 1.00 95.56 88 LEU A CA 1
ATOM 703 C C . LEU A 1 88 ? 7.373 1.109 -6.196 1.00 95.56 88 LEU A C 1
ATOM 705 O O . LEU A 1 88 ? 8.341 0.485 -6.633 1.00 95.56 88 LEU A O 1
ATOM 709 N N . SER A 1 89 ? 6.715 0.748 -5.093 1.00 95.81 89 SER A N 1
ATOM 710 C CA . SER A 1 89 ? 6.900 -0.504 -4.358 1.00 95.81 89 SER A CA 1
ATOM 711 C C . SER A 1 89 ? 6.141 -1.670 -4.992 1.00 95.81 89 SER A C 1
ATOM 713 O O . SER A 1 89 ? 6.605 -2.802 -4.924 1.00 95.81 89 SER A O 1
ATOM 715 N N . ASP A 1 90 ? 5.013 -1.399 -5.646 1.00 96.00 90 ASP A N 1
ATOM 716 C CA . ASP A 1 90 ? 4.211 -2.391 -6.350 1.00 96.00 90 ASP A CA 1
ATOM 717 C C . ASP A 1 90 ? 3.379 -1.728 -7.454 1.00 96.00 90 ASP A C 1
ATOM 719 O O . ASP A 1 90 ? 2.428 -0.981 -7.206 1.00 96.00 90 ASP A O 1
ATOM 723 N N . SER A 1 91 ? 3.728 -2.001 -8.706 1.00 95.88 91 SER A N 1
ATOM 724 C CA . SER A 1 91 ? 3.045 -1.427 -9.863 1.00 95.88 91 SER A CA 1
ATOM 725 C C . SER A 1 91 ? 1.625 -1.948 -10.072 1.00 95.88 91 SER A C 1
ATOM 727 O O . SER A 1 91 ? 0.884 -1.360 -10.862 1.00 95.88 91 SER A O 1
ATOM 729 N N . ARG A 1 92 ? 1.204 -3.003 -9.360 1.00 95.81 92 ARG A N 1
ATOM 730 C CA . ARG A 1 92 ? -0.144 -3.588 -9.462 1.00 95.81 92 ARG A CA 1
ATOM 731 C C . ARG A 1 92 ? -1.261 -2.597 -9.117 1.00 95.81 92 ARG A C 1
ATOM 733 O O . ARG A 1 92 ? -2.378 -2.740 -9.619 1.00 95.81 92 ARG A O 1
ATOM 740 N N . TYR A 1 93 ? -0.938 -1.539 -8.371 1.00 94.94 93 TYR A N 1
ATOM 741 C CA . TYR A 1 93 ? -1.811 -0.387 -8.103 1.00 94.94 93 TYR A CA 1
ATOM 742 C C . TYR A 1 93 ? -1.983 0.569 -9.303 1.00 94.94 93 TYR A C 1
ATOM 744 O O . TYR A 1 93 ? -2.888 1.399 -9.315 1.00 94.94 93 TYR A O 1
ATOM 752 N N . GLN A 1 94 ? -1.144 0.468 -10.335 1.00 95.31 94 GLN A N 1
ATOM 753 C CA . GLN A 1 94 ? -1.237 1.261 -11.572 1.00 95.31 94 GLN A CA 1
ATOM 754 C C . GLN A 1 94 ? -1.660 0.421 -12.782 1.00 95.31 94 GLN A C 1
ATOM 756 O O . GLN A 1 94 ? -2.061 0.972 -13.806 1.00 95.31 94 GLN A O 1
ATOM 761 N N . THR A 1 95 ? -1.597 -0.908 -12.670 1.00 92.12 95 THR A N 1
ATOM 762 C CA . THR A 1 95 ? -1.840 -1.854 -13.771 1.00 92.12 95 THR A CA 1
ATOM 763 C C . THR A 1 95 ? -3.149 -2.632 -13.634 1.00 92.12 95 THR A C 1
ATOM 765 O O . THR A 1 95 ? -3.356 -3.629 -14.318 1.00 92.12 95 THR A O 1
ATOM 768 N N . GLN A 1 96 ? -4.067 -2.139 -12.797 1.00 88.94 96 GLN A N 1
ATOM 769 C CA . GLN A 1 96 ? -5.412 -2.686 -12.617 1.00 88.94 96 GLN A CA 1
ATOM 770 C C . GLN A 1 96 ? -5.434 -4.169 -12.189 1.00 88.94 96 GLN A C 1
ATOM 772 O O . GLN A 1 96 ? -6.207 -4.972 -12.715 1.00 88.94 96 GLN A O 1
ATOM 777 N N . SER A 1 97 ? -4.618 -4.546 -11.201 1.00 93.56 97 SER A N 1
ATOM 778 C CA . SER A 1 97 ? -4.661 -5.901 -10.637 1.00 93.56 97 SER A CA 1
ATOM 779 C C . SER A 1 97 ? -5.994 -6.188 -9.939 1.00 93.56 97 SER A C 1
ATOM 781 O O . SER A 1 97 ? -6.387 -5.485 -9.005 1.00 93.56 97 SER A O 1
ATOM 783 N N . ALA A 1 98 ? -6.668 -7.262 -10.361 1.00 92.62 98 ALA A N 1
ATOM 784 C CA . ALA A 1 98 ? -7.923 -7.708 -9.758 1.00 92.62 98 ALA A CA 1
ATOM 785 C C . ALA A 1 98 ? -7.746 -8.109 -8.286 1.00 92.62 98 ALA A C 1
ATOM 787 O O . ALA A 1 98 ? -8.600 -7.801 -7.460 1.00 92.62 98 ALA A O 1
ATOM 788 N N . PHE A 1 99 ? -6.625 -8.757 -7.952 1.00 93.12 99 PHE A N 1
ATOM 789 C CA . PHE A 1 99 ? -6.332 -9.144 -6.575 1.00 93.12 99 PHE A CA 1
ATOM 790 C C . PHE A 1 99 ? -6.194 -7.913 -5.674 1.00 93.12 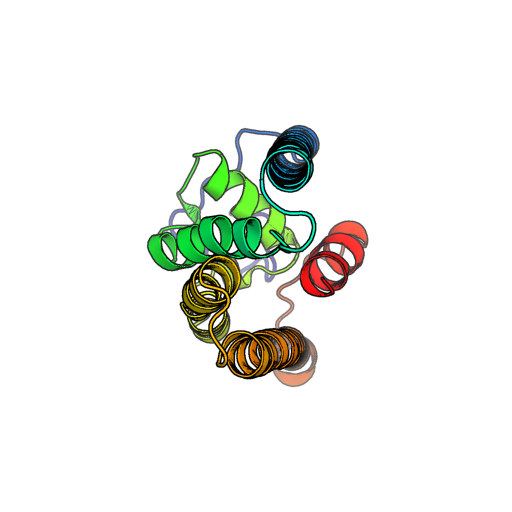99 PHE A C 1
ATOM 792 O O . PHE A 1 99 ? -6.873 -7.832 -4.653 1.00 93.12 99 PHE A O 1
ATOM 799 N N . VAL A 1 100 ? -5.365 -6.943 -6.082 1.00 93.00 100 VAL A N 1
ATOM 800 C CA . VAL A 1 100 ? -5.131 -5.722 -5.297 1.00 93.00 100 VAL A CA 1
ATOM 801 C C . VAL A 1 100 ? -6.438 -4.951 -5.125 1.00 93.00 100 VAL A C 1
ATOM 803 O O . VAL A 1 100 ? -6.779 -4.599 -4.008 1.00 93.00 100 VAL A O 1
ATOM 806 N N . LEU A 1 101 ? -7.249 -4.785 -6.178 1.00 91.62 101 LEU A N 1
ATOM 807 C CA . LEU A 1 101 ? -8.562 -4.145 -6.038 1.00 91.62 101 LEU A CA 1
ATOM 808 C C . LEU A 1 101 ? -9.451 -4.834 -4.998 1.00 91.62 101 LEU A C 1
ATOM 810 O O . LEU A 1 101 ? -10.006 -4.169 -4.127 1.00 91.62 101 LEU A O 1
ATOM 814 N N . CYS A 1 102 ? -9.619 -6.151 -5.109 1.00 89.56 102 CYS A N 1
ATOM 815 C CA . CYS A 1 102 ? -10.506 -6.901 -4.224 1.00 89.56 102 CYS A CA 1
ATOM 816 C C . CYS A 1 102 ? -10.029 -6.868 -2.768 1.00 89.56 102 CYS A C 1
ATOM 818 O O . CYS A 1 102 ? -10.859 -6.776 -1.867 1.00 89.56 102 CYS A O 1
ATOM 820 N N . MET A 1 103 ? -8.715 -6.928 -2.548 1.00 88.69 103 MET A N 1
ATOM 821 C CA . MET A 1 103 ? -8.108 -6.878 -1.219 1.00 88.69 103 MET A CA 1
ATOM 822 C C . MET A 1 103 ? -8.326 -5.510 -0.554 1.00 88.69 103 MET A C 1
ATOM 824 O O . MET A 1 103 ? -8.803 -5.450 0.575 1.00 88.69 103 MET A O 1
ATOM 828 N N . GLU A 1 104 ? -8.102 -4.427 -1.299 1.00 85.38 104 GLU A N 1
ATOM 829 C CA . GLU A 1 104 ? -8.215 -3.036 -0.825 1.00 85.38 104 GLU A CA 1
ATOM 830 C C . GLU A 1 104 ? -9.672 -2.555 -0.655 1.00 85.38 104 GLU A C 1
ATOM 832 O O . GLU A 1 104 ? -9.942 -1.509 -0.073 1.00 85.38 104 GLU A O 1
ATOM 837 N N . SER A 1 105 ? -10.657 -3.301 -1.169 1.00 79.25 105 SER A N 1
ATOM 838 C CA . SER A 1 105 ? -12.077 -2.901 -1.155 1.00 79.25 105 SER A CA 1
ATOM 839 C C . SER A 1 105 ? -12.834 -3.310 0.124 1.00 79.25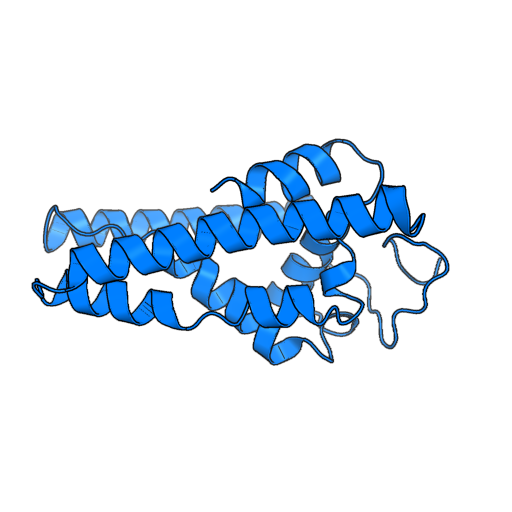 105 SER A C 1
ATOM 841 O O . SER A 1 105 ? -14.067 -3.339 0.127 1.00 79.25 105 SER A O 1
ATOM 843 N N . GLY A 1 106 ? -12.137 -3.664 1.210 1.00 70.25 106 GLY A N 1
ATOM 844 C CA . GLY A 1 106 ? -12.718 -4.250 2.425 1.00 70.25 106 GLY A CA 1
ATOM 845 C C . GLY A 1 106 ? -13.553 -3.275 3.287 1.00 70.25 106 GLY A C 1
ATOM 846 O O . GLY A 1 106 ? -12.991 -2.378 3.909 1.00 70.25 106 GLY A O 1
ATOM 847 N N . PRO A 1 107 ? -14.881 -3.468 3.448 1.00 60.81 107 PRO A N 1
ATOM 848 C CA . PRO A 1 107 ? -15.757 -2.512 4.148 1.00 60.81 107 PRO A CA 1
ATOM 849 C C . PRO A 1 107 ? -15.841 -2.703 5.677 1.00 60.81 107 PRO A C 1
ATOM 851 O O . PRO A 1 107 ? -16.510 -1.933 6.370 1.00 60.81 107 PRO A O 1
ATOM 854 N N . LEU A 1 108 ? -15.224 -3.753 6.231 1.00 60.25 108 LEU A N 1
ATOM 855 C CA . LEU A 1 108 ? -15.491 -4.200 7.608 1.00 60.25 108 LEU A CA 1
ATOM 856 C C . LEU A 1 108 ? -14.873 -3.307 8.701 1.00 60.25 108 LEU A C 1
ATOM 858 O O . LEU A 1 108 ? -15.300 -3.371 9.857 1.00 60.25 108 LEU A O 1
ATOM 862 N N . SER A 1 109 ? -13.922 -2.437 8.357 1.00 64.12 109 SER A N 1
ATOM 863 C CA . SER A 1 109 ? -13.228 -1.559 9.310 1.00 64.12 109 SER A CA 1
ATOM 864 C C . SER A 1 109 ? -14.135 -0.485 9.941 1.00 64.12 109 SER A C 1
ATOM 866 O O . SER A 1 109 ? -13.894 -0.069 11.073 1.00 64.12 109 SER A O 1
ATOM 868 N N . PHE A 1 110 ? -15.241 -0.088 9.301 1.00 63.91 110 PHE A N 1
ATOM 869 C CA . PHE A 1 110 ? -16.216 0.830 9.914 1.00 63.91 110 PHE A CA 1
ATOM 870 C C . PHE A 1 110 ? -17.075 0.179 10.994 1.00 63.91 110 PHE A C 1
ATOM 872 O O . PHE A 1 110 ? -17.407 0.807 12.003 1.00 63.91 110 PHE A O 1
ATOM 879 N N . ILE A 1 111 ? -17.453 -1.082 10.773 1.00 77.62 111 ILE A N 1
ATOM 880 C CA . ILE A 1 111 ? -18.360 -1.801 11.665 1.00 77.62 111 ILE A CA 1
ATOM 881 C C . ILE A 1 111 ? -17.692 -1.954 13.029 1.00 77.62 111 ILE A C 1
ATOM 883 O O . ILE A 1 111 ? -18.312 -1.669 14.049 1.00 77.62 111 ILE A O 1
ATOM 887 N N . ILE A 1 112 ? -16.408 -2.314 13.063 1.00 78.00 112 ILE A N 1
ATOM 888 C CA . ILE A 1 112 ? -15.668 -2.440 14.320 1.00 78.00 112 ILE A CA 1
ATOM 889 C C . ILE A 1 112 ? -15.588 -1.110 15.088 1.00 78.00 112 ILE A C 1
ATOM 891 O O . ILE A 1 112 ? -15.867 -1.109 16.285 1.00 78.00 112 ILE A O 1
ATOM 895 N N . VAL A 1 113 ? -15.286 0.021 14.434 1.00 73.44 113 VAL A N 1
ATOM 896 C CA . VAL A 1 113 ? -15.219 1.334 15.109 1.00 73.44 113 VAL A CA 1
ATOM 897 C C . VAL A 1 113 ? -16.567 1.681 15.740 1.00 73.44 113 VAL A C 1
ATOM 899 O O . VAL A 1 113 ? -16.627 2.051 16.913 1.00 73.44 113 VAL A O 1
ATOM 902 N N . PHE A 1 114 ? -17.661 1.489 15.000 1.00 80.56 114 PHE A N 1
ATOM 903 C CA . PHE A 1 114 ? -19.009 1.691 15.524 1.00 80.56 114 PHE A CA 1
ATOM 904 C C . PHE A 1 114 ? -19.306 0.774 16.721 1.00 80.56 114 PHE A C 1
ATOM 906 O O . PHE A 1 114 ? -19.780 1.244 17.756 1.00 80.56 114 PHE A O 1
ATOM 913 N N . LEU A 1 115 ? -18.989 -0.520 16.622 1.00 85.06 115 LEU A N 1
ATOM 914 C CA . LEU A 1 115 ? -19.212 -1.487 17.701 1.00 85.06 115 LEU A CA 1
ATOM 915 C C . LEU A 1 115 ? -18.377 -1.178 18.952 1.00 85.06 115 LEU A C 1
ATOM 917 O O . LEU A 1 115 ? -18.865 -1.390 20.060 1.00 85.06 115 LEU A O 1
ATOM 921 N N . ILE A 1 116 ? -17.156 -0.657 18.793 1.00 80.69 116 ILE A N 1
ATOM 922 C CA . ILE A 1 116 ? -16.305 -0.202 19.902 1.00 80.69 116 ILE A CA 1
ATOM 923 C C . ILE A 1 116 ? -16.934 1.014 20.590 1.00 80.69 116 ILE A C 1
ATOM 925 O O . ILE A 1 116 ? -17.080 1.006 21.809 1.00 80.69 116 ILE A O 1
ATOM 929 N N . ILE A 1 117 ? -17.353 2.031 19.826 1.00 77.00 117 ILE A N 1
ATOM 930 C CA . ILE A 1 117 ? -17.985 3.247 20.372 1.00 77.00 117 ILE A CA 1
ATOM 931 C C . ILE A 1 117 ? -19.276 2.911 21.130 1.00 77.00 117 ILE A C 1
ATOM 933 O O . ILE A 1 117 ? -19.591 3.539 22.138 1.00 77.00 117 ILE A O 1
ATOM 937 N N . ARG A 1 118 ? -20.033 1.917 20.655 1.00 84.00 118 ARG A N 1
ATOM 938 C CA . ARG A 1 118 ? -21.295 1.475 21.267 1.00 84.00 118 ARG A CA 1
ATOM 939 C C . ARG A 1 118 ? -21.118 0.431 22.373 1.00 84.00 118 ARG A C 1
ATOM 941 O O . ARG A 1 118 ? -22.126 -0.084 22.847 1.00 84.00 118 ARG A O 1
ATOM 948 N N . ASP A 1 119 ? -19.880 0.093 22.740 1.00 82.62 119 ASP A N 1
ATOM 949 C CA . ASP A 1 119 ? -19.538 -0.984 23.682 1.00 82.62 119 ASP A CA 1
ATOM 950 C C . ASP A 1 119 ? -20.272 -2.310 23.383 1.00 82.62 119 ASP A C 1
ATOM 952 O O . ASP A 1 119 ? -20.648 -3.076 24.269 1.00 82.62 119 ASP A O 1
ATOM 956 N N . HIS A 1 120 ? -20.488 -2.607 22.100 1.00 87.88 120 HIS A N 1
ATOM 957 C CA . HIS A 1 120 ? -21.299 -3.743 21.676 1.00 87.88 120 HIS A CA 1
ATOM 958 C C . HIS A 1 120 ? -20.580 -5.073 21.981 1.00 87.88 120 HIS A C 1
ATOM 960 O O . HIS A 1 120 ? -19.362 -5.162 21.778 1.00 87.88 120 HIS A O 1
ATOM 966 N N . PRO A 1 121 ? -21.284 -6.142 22.405 1.00 91.81 121 PRO A N 1
ATOM 967 C CA . PRO A 1 121 ? -20.660 -7.433 22.727 1.00 91.81 121 PRO A CA 1
ATOM 968 C C . PRO A 1 121 ? -19.928 -8.069 21.535 1.00 91.81 121 PRO A C 1
ATOM 970 O O . PRO A 1 121 ? -18.914 -8.738 21.710 1.00 91.81 121 PRO A O 1
ATOM 973 N N . LEU A 1 122 ? -20.388 -7.805 20.306 1.00 90.94 122 LEU A N 1
ATOM 974 C CA . LEU A 1 122 ? -19.744 -8.310 19.084 1.00 90.94 122 LEU A CA 1
ATOM 975 C C . LEU A 1 122 ? -18.415 -7.624 18.733 1.00 90.94 122 LEU A C 1
ATOM 977 O O . LEU A 1 122 ? -17.744 -8.093 17.818 1.00 90.94 122 LEU A O 1
ATOM 981 N N . ARG A 1 123 ? -18.009 -6.542 19.419 1.00 87.25 123 ARG A N 1
ATOM 982 C CA . ARG A 1 123 ? -16.806 -5.773 19.046 1.00 87.25 123 ARG A CA 1
ATOM 983 C C . ARG A 1 123 ? -15.555 -6.647 18.937 1.00 87.25 123 ARG A C 1
ATOM 985 O O . ARG A 1 123 ? -14.819 -6.510 17.972 1.00 87.25 123 ARG A O 1
ATOM 992 N N . HIS A 1 124 ? -15.367 -7.587 19.867 1.00 86.69 124 HIS A N 1
ATOM 993 C CA . HIS A 1 124 ? -14.183 -8.453 19.915 1.00 86.69 124 HIS A CA 1
ATOM 994 C C . HIS A 1 124 ? -14.208 -9.517 18.821 1.00 86.69 124 HIS A C 1
ATOM 996 O O . HIS A 1 124 ? -13.186 -9.785 18.198 1.00 86.69 124 HIS A O 1
ATOM 1002 N N . ALA A 1 125 ? -15.382 -10.090 18.545 1.00 91.19 125 ALA A N 1
ATOM 1003 C CA . ALA A 1 125 ? -15.548 -11.060 17.468 1.00 91.19 125 ALA A CA 1
ATOM 1004 C C . ALA A 1 125 ? -15.310 -10.408 16.098 1.00 91.19 125 ALA A C 1
ATOM 1006 O O . ALA A 1 125 ? -14.555 -10.931 15.283 1.00 91.19 125 ALA A O 1
ATOM 1007 N N . VAL A 1 126 ? -15.896 -9.230 15.864 1.00 88.00 126 VAL A N 1
ATOM 1008 C CA . VAL A 1 126 ? -15.686 -8.474 14.621 1.00 88.00 126 VAL A CA 1
ATOM 1009 C C . VAL A 1 126 ? -14.242 -7.983 14.519 1.00 88.00 126 VAL A C 1
ATOM 1011 O O . VAL A 1 126 ? -13.669 -8.049 13.437 1.00 88.00 126 VAL A O 1
ATOM 1014 N N . GLN A 1 127 ? -13.620 -7.573 15.628 1.00 86.31 127 GLN A N 1
ATOM 1015 C CA . GLN A 1 127 ? -12.198 -7.233 15.661 1.00 86.31 127 GLN A CA 1
ATOM 1016 C C . GLN A 1 127 ? -11.316 -8.395 15.232 1.00 86.31 127 GLN A C 1
ATOM 1018 O O . GLN A 1 127 ? -10.462 -8.212 14.372 1.00 86.31 127 GLN A O 1
ATOM 1023 N N . LEU A 1 128 ? -11.558 -9.590 15.769 1.00 88.44 128 LEU A N 1
ATOM 1024 C CA . LEU A 1 128 ? -10.820 -10.783 15.377 1.00 88.44 128 LEU A CA 1
ATOM 1025 C C . LEU A 1 128 ? -10.983 -11.078 13.880 1.00 88.44 128 LEU A C 1
ATOM 1027 O O . LEU A 1 128 ? -9.994 -11.345 13.207 1.00 88.44 128 LEU A O 1
ATOM 1031 N N . ILE A 1 129 ? -12.206 -10.985 13.347 1.00 89.19 129 ILE A N 1
ATOM 1032 C CA . ILE A 1 129 ? -12.476 -11.200 11.916 1.00 89.19 129 ILE A CA 1
ATOM 1033 C C . ILE A 1 129 ? -11.723 -10.181 11.055 1.00 89.19 129 ILE A C 1
ATOM 1035 O O . ILE A 1 129 ? -11.086 -10.565 10.078 1.00 89.19 129 ILE A O 1
ATOM 1039 N N . VAL A 1 130 ? -11.766 -8.896 11.417 1.00 84.50 130 VAL A N 1
ATOM 1040 C CA . VAL A 1 130 ? -11.066 -7.831 10.682 1.00 84.50 130 VAL A CA 1
ATOM 1041 C C . VAL A 1 130 ? -9.553 -8.040 10.732 1.00 84.50 130 VAL A C 1
ATOM 1043 O O . VAL A 1 130 ? -8.912 -8.012 9.687 1.00 84.50 130 VAL A O 1
ATOM 1046 N N . SER A 1 131 ? -8.985 -8.317 11.909 1.00 85.56 131 SER A N 1
ATOM 1047 C CA . SER A 1 131 ? -7.546 -8.564 12.064 1.00 85.56 131 SER A CA 1
ATOM 1048 C C . SER A 1 131 ? -7.079 -9.808 11.303 1.00 85.56 131 SER A C 1
ATOM 1050 O O . SER A 1 131 ? -6.025 -9.780 10.672 1.00 85.56 131 SER A O 1
ATOM 1052 N N . LEU A 1 132 ? -7.864 -10.891 11.307 1.00 89.50 132 LEU A N 1
ATOM 1053 C CA . LEU A 1 132 ? -7.572 -12.077 10.495 1.00 89.50 132 LEU A CA 1
ATOM 1054 C C . LEU A 1 132 ? -7.674 -11.775 8.998 1.00 89.50 132 LEU A C 1
ATOM 1056 O O . LEU A 1 132 ? -6.846 -12.256 8.230 1.00 89.50 132 LEU A O 1
ATOM 1060 N N . GLY A 1 133 ? -8.651 -10.963 8.588 1.00 87.38 133 GLY A N 1
ATOM 1061 C CA . GLY A 1 133 ? -8.790 -10.494 7.212 1.00 87.38 133 GLY A CA 1
ATOM 1062 C C . GLY A 1 133 ? -7.574 -9.694 6.745 1.00 87.38 133 GLY A C 1
ATOM 1063 O O . GLY A 1 133 ? -7.049 -9.975 5.672 1.00 87.38 133 GLY A O 1
ATOM 1064 N N . GLN A 1 134 ? -7.080 -8.767 7.572 1.00 85.62 134 GLN A N 1
ATOM 1065 C CA . GLN A 1 134 ? -5.863 -7.998 7.288 1.00 85.62 134 GLN A CA 1
ATOM 1066 C C . GLN A 1 134 ? -4.633 -8.905 7.177 1.00 85.62 134 GLN A C 1
ATOM 1068 O O . GLN A 1 134 ? -3.915 -8.845 6.181 1.00 85.62 134 GLN A O 1
ATOM 1073 N N . LEU A 1 135 ? -4.428 -9.809 8.143 1.00 89.00 135 LEU A N 1
ATOM 1074 C CA . LEU A 1 135 ? -3.309 -10.756 8.112 1.00 89.00 135 LEU A CA 1
ATOM 1075 C C . LEU A 1 135 ? -3.352 -11.644 6.860 1.00 89.00 135 LEU A C 1
ATOM 1077 O O . LEU A 1 135 ? -2.342 -11.822 6.180 1.00 89.00 135 LEU A O 1
ATOM 1081 N N . TYR A 1 136 ? -4.525 -12.191 6.543 1.00 91.56 136 TYR A N 1
ATOM 1082 C CA . TYR A 1 136 ? -4.719 -13.017 5.357 1.00 91.56 136 TYR A CA 1
ATOM 1083 C C . TYR A 1 136 ? -4.476 -12.227 4.064 1.00 91.56 136 TYR A C 1
ATOM 1085 O O . TYR A 1 136 ? -3.787 -12.716 3.168 1.00 91.56 136 TYR A O 1
ATOM 1093 N N . GLY A 1 137 ? -4.979 -10.991 3.990 1.00 91.19 137 GLY A N 1
ATOM 1094 C CA . GLY A 1 137 ? -4.767 -10.076 2.870 1.00 91.19 137 GLY A CA 1
ATOM 1095 C C . GLY A 1 137 ? -3.287 -9.794 2.618 1.00 91.19 137 GLY A C 1
ATOM 1096 O O . GLY A 1 137 ? -2.827 -9.973 1.493 1.00 91.19 137 GLY A O 1
ATOM 1097 N N . VAL A 1 138 ? -2.524 -9.461 3.664 1.00 91.56 138 VAL A N 1
ATOM 1098 C CA . VAL A 1 138 ? -1.072 -9.210 3.583 1.00 91.56 138 VAL A CA 1
ATOM 1099 C C . VAL A 1 138 ? -0.307 -10.453 3.125 1.00 91.56 138 VAL A C 1
ATOM 1101 O O . VAL A 1 138 ? 0.542 -10.366 2.235 1.00 91.56 138 VAL A O 1
ATOM 1104 N N . ILE A 1 139 ? -0.629 -11.630 3.673 1.00 94.44 139 ILE A N 1
ATOM 1105 C CA . ILE A 1 139 ? -0.000 -12.892 3.252 1.00 94.44 139 ILE A CA 1
ATOM 1106 C C . ILE A 1 139 ? -0.247 -13.138 1.761 1.00 94.44 139 ILE A C 1
ATOM 1108 O O . ILE A 1 139 ? 0.696 -13.433 1.025 1.00 94.44 139 ILE A O 1
ATOM 1112 N N . LEU A 1 140 ? -1.491 -12.992 1.296 1.00 95.44 140 LEU A N 1
ATOM 1113 C CA . LEU A 1 140 ? -1.815 -13.160 -0.119 1.00 95.44 140 LEU A CA 1
ATOM 1114 C C . LEU A 1 140 ? -1.181 -12.076 -1.000 1.00 95.44 140 LEU A C 1
ATOM 1116 O O . LEU A 1 140 ? -0.752 -12.369 -2.116 1.00 95.44 140 LEU A O 1
ATOM 1120 N N . TYR A 1 141 ? -1.076 -10.842 -0.515 1.00 95.12 141 TYR A N 1
ATOM 1121 C CA . TYR A 1 141 ? -0.442 -9.741 -1.233 1.00 95.12 141 TYR A CA 1
ATOM 1122 C C . TYR A 1 141 ? 1.037 -10.017 -1.518 1.00 95.12 141 TYR A C 1
ATOM 1124 O O . TYR A 1 141 ? 1.481 -9.878 -2.665 1.00 95.12 141 TYR A O 1
ATOM 1132 N N . TYR A 1 142 ? 1.774 -10.506 -0.518 1.00 95.75 142 TYR A N 1
ATOM 1133 C CA . TYR A 1 142 ? 3.150 -10.959 -0.704 1.00 95.75 142 TYR A CA 1
ATOM 1134 C C . TYR A 1 142 ? 3.232 -12.214 -1.563 1.00 95.75 142 TYR A C 1
ATOM 1136 O O . TYR A 1 142 ? 4.022 -12.250 -2.504 1.00 95.75 142 TYR A O 1
ATOM 1144 N N . ALA A 1 143 ? 2.404 -13.225 -1.289 1.00 96.56 143 ALA A N 1
ATOM 1145 C CA . ALA A 1 143 ? 2.438 -14.488 -2.018 1.00 96.56 143 ALA A CA 1
ATOM 1146 C C . ALA A 1 143 ? 2.192 -14.291 -3.519 1.00 96.56 143 ALA A C 1
ATOM 1148 O O . ALA A 1 143 ? 2.916 -14.851 -4.335 1.00 96.56 143 ALA A O 1
ATOM 1149 N N . THR A 1 144 ? 1.221 -13.455 -3.891 1.00 96.75 144 THR A N 1
ATOM 1150 C CA . THR A 1 144 ? 0.932 -13.145 -5.298 1.00 96.75 144 THR A CA 1
ATOM 1151 C C . THR A 1 144 ? 2.061 -12.354 -5.958 1.00 96.75 144 THR A C 1
ATOM 1153 O O . THR A 1 144 ? 2.395 -12.639 -7.100 1.00 96.75 144 THR A O 1
ATOM 1156 N N . SER A 1 145 ? 2.707 -11.421 -5.247 1.00 95.62 145 SER A N 1
ATOM 1157 C CA . SER A 1 145 ? 3.870 -10.692 -5.785 1.00 95.62 145 SER A CA 1
ATOM 1158 C C . SER A 1 145 ? 5.069 -11.618 -6.012 1.00 95.62 145 SER A C 1
ATOM 1160 O O . SER A 1 145 ? 5.728 -11.566 -7.049 1.00 95.62 145 SER A O 1
ATOM 1162 N N . LEU A 1 146 ? 5.336 -12.515 -5.057 1.00 95.56 146 LEU A N 1
ATOM 1163 C CA . LEU A 1 146 ? 6.402 -13.510 -5.172 1.00 95.56 146 LEU A CA 1
ATOM 1164 C C . LEU A 1 146 ? 6.095 -14.539 -6.264 1.00 95.56 146 LEU A C 1
ATOM 1166 O O . LEU A 1 146 ? 7.006 -14.955 -6.974 1.00 95.56 146 LEU A O 1
ATOM 1170 N N . PHE A 1 147 ? 4.829 -14.929 -6.426 1.00 97.06 147 PHE A N 1
ATOM 1171 C CA . PHE A 1 147 ? 4.395 -15.793 -7.519 1.00 97.06 147 PHE A CA 1
ATOM 1172 C C . PHE A 1 147 ? 4.640 -15.126 -8.876 1.00 97.06 147 PHE A C 1
ATOM 1174 O O . PHE A 1 147 ? 5.261 -15.739 -9.745 1.00 97.06 147 PHE A O 1
ATOM 1181 N N . ASP A 1 148 ? 4.232 -13.863 -9.041 1.00 96.00 148 ASP A N 1
ATOM 1182 C CA . ASP A 1 148 ? 4.515 -13.089 -10.253 1.00 96.00 148 ASP A CA 1
ATOM 1183 C C . ASP A 1 148 ? 6.024 -13.082 -10.546 1.00 96.00 148 ASP A C 1
ATOM 1185 O O . ASP A 1 148 ? 6.441 -13.372 -11.668 1.00 96.00 148 ASP A O 1
ATOM 1189 N N . HIS A 1 149 ? 6.854 -12.848 -9.526 1.00 95.62 149 HIS A N 1
ATOM 1190 C CA . HIS A 1 149 ? 8.303 -12.775 -9.686 1.00 95.62 149 HIS A CA 1
ATOM 1191 C C . HIS A 1 149 ? 8.948 -14.121 -10.044 1.00 95.62 149 HIS A C 1
ATOM 1193 O O . HIS A 1 149 ? 9.677 -14.206 -11.030 1.00 95.62 149 HIS A O 1
ATOM 1199 N N . TYR A 1 150 ? 8.691 -15.176 -9.267 1.00 96.94 150 TYR A N 1
ATOM 1200 C CA . TYR A 1 150 ? 9.390 -16.457 -9.409 1.00 96.94 150 TYR A CA 1
ATOM 1201 C C . TYR A 1 150 ? 8.769 -17.395 -10.443 1.00 96.94 150 TYR A C 1
ATOM 1203 O O . TYR A 1 150 ? 9.485 -18.193 -11.043 1.00 96.94 150 TYR A O 1
ATOM 1211 N N . VAL A 1 151 ? 7.451 -17.332 -10.639 1.00 97.31 151 VAL A N 1
ATOM 1212 C CA . VAL A 1 151 ? 6.730 -18.244 -11.540 1.00 97.31 151 VAL A CA 1
ATOM 1213 C C . VAL A 1 151 ? 6.471 -17.581 -12.886 1.00 97.31 151 VAL A C 1
ATOM 1215 O O . VAL A 1 151 ? 6.689 -18.204 -13.924 1.00 97.31 151 VAL A O 1
ATOM 1218 N N . LEU A 1 152 ? 6.039 -16.316 -12.889 1.00 95.62 152 LEU A N 1
ATOM 1219 C CA . LEU A 1 152 ? 5.694 -15.601 -14.124 1.00 95.62 152 LEU A CA 1
ATOM 1220 C C . LEU A 1 152 ? 6.843 -14.750 -14.684 1.00 95.62 152 LEU A C 1
ATOM 1222 O O . LEU A 1 152 ? 6.727 -14.252 -15.802 1.00 95.62 152 LEU A O 1
ATOM 1226 N N . ASN A 1 153 ? 7.960 -14.614 -13.958 1.00 95.12 153 ASN A N 1
ATOM 1227 C CA . ASN A 1 153 ? 9.076 -13.722 -14.300 1.00 95.12 153 ASN A CA 1
ATOM 1228 C C . ASN A 1 153 ? 8.639 -12.254 -14.484 1.00 95.12 153 ASN A C 1
ATOM 1230 O O . ASN A 1 153 ? 9.183 -11.519 -15.313 1.00 95.12 153 ASN A O 1
ATOM 1234 N N . ILE A 1 154 ? 7.647 -11.820 -13.704 1.00 94.88 154 ILE A N 1
ATOM 1235 C CA . ILE A 1 154 ? 7.123 -10.456 -13.680 1.00 94.88 154 ILE A CA 1
ATOM 1236 C C . ILE A 1 154 ? 7.522 -9.813 -12.355 1.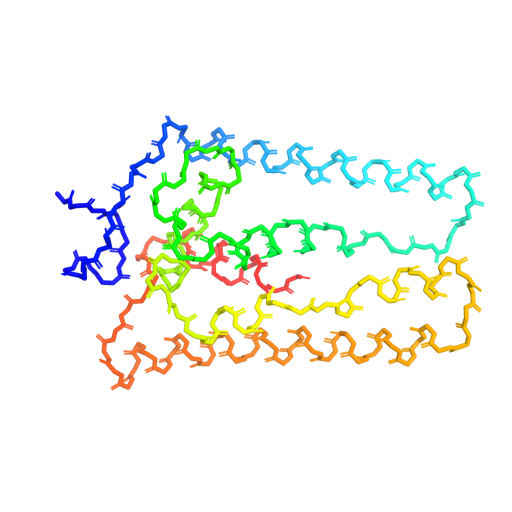00 94.88 154 ILE A C 1
ATOM 1238 O O . ILE A 1 154 ? 7.040 -10.175 -11.287 1.00 94.88 154 ILE A O 1
ATOM 1242 N N . THR A 1 155 ? 8.398 -8.816 -12.422 1.00 94.75 155 THR A N 1
ATOM 1243 C CA . THR A 1 155 ? 8.752 -8.010 -11.251 1.00 94.75 155 THR A CA 1
ATOM 1244 C C . THR A 1 155 ? 7.879 -6.762 -11.223 1.00 94.75 155 THR A C 1
ATOM 1246 O O . THR A 1 155 ? 7.956 -5.951 -12.142 1.00 94.75 155 THR A O 1
ATOM 1249 N N . ASN A 1 156 ? 7.083 -6.596 -10.165 1.00 94.38 156 ASN A N 1
ATOM 1250 C CA . ASN A 1 156 ? 6.202 -5.434 -9.985 1.00 94.38 156 ASN A CA 1
ATOM 1251 C C . ASN A 1 156 ? 6.852 -4.306 -9.159 1.00 94.38 156 ASN A C 1
ATOM 1253 O O . ASN A 1 156 ? 6.465 -3.141 -9.263 1.00 94.38 156 ASN A O 1
ATOM 1257 N N . THR A 1 157 ? 7.857 -4.642 -8.349 1.00 94.94 157 THR A N 1
ATOM 1258 C CA . THR A 1 157 ? 8.567 -3.711 -7.461 1.00 94.94 157 THR A CA 1
ATOM 1259 C C . THR A 1 157 ? 9.808 -3.139 -8.133 1.00 94.94 157 THR A C 1
ATOM 1261 O O . THR A 1 157 ? 10.542 -3.846 -8.826 1.00 94.94 157 THR A O 1
ATOM 1264 N N . ARG A 1 158 ? 10.098 -1.857 -7.904 1.00 93.50 158 ARG A N 1
ATOM 1265 C CA . ARG A 1 158 ? 11.388 -1.295 -8.309 1.00 93.50 158 ARG A CA 1
ATOM 1266 C C . ARG A 1 158 ? 12.551 -1.851 -7.468 1.00 93.50 158 ARG A C 1
ATOM 1268 O O . ARG A 1 158 ? 12.356 -2.169 -6.298 1.00 93.50 158 ARG A O 1
ATOM 1275 N N . PRO A 1 159 ? 13.777 -1.908 -8.019 1.00 91.50 159 PRO A N 1
ATOM 1276 C CA . PRO A 1 159 ? 14.912 -2.550 -7.355 1.00 91.50 159 PRO A CA 1
ATOM 1277 C C . PRO A 1 159 ? 15.508 -1.758 -6.181 1.00 91.50 159 PRO A C 1
ATOM 1279 O O . PRO A 1 159 ? 16.342 -2.300 -5.459 1.00 91.50 159 PRO A O 1
ATOM 1282 N N . GLU A 1 160 ? 15.153 -0.483 -5.977 1.00 93.44 160 GLU A N 1
ATOM 1283 C CA . GLU A 1 160 ? 15.750 0.289 -4.885 1.00 93.44 160 GLU A CA 1
ATOM 1284 C C . GLU A 1 160 ? 15.303 -0.237 -3.513 1.00 93.44 160 GLU A C 1
ATOM 1286 O O . GLU A 1 160 ? 14.109 -0.387 -3.245 1.00 93.44 160 GLU A O 1
ATOM 1291 N N . SER A 1 161 ? 16.256 -0.421 -2.593 1.00 90.75 161 SER A N 1
ATOM 1292 C CA . SER A 1 161 ? 16.007 -1.015 -1.272 1.00 90.75 161 SER A CA 1
ATOM 1293 C C . SER A 1 161 ? 14.910 -0.314 -0.472 1.00 90.75 161 SER A C 1
ATOM 1295 O O . SER A 1 161 ? 14.147 -0.981 0.217 1.00 90.75 161 SER A O 1
ATOM 1297 N N . LEU A 1 162 ? 14.790 1.015 -0.575 1.00 90.50 162 LEU A N 1
ATOM 1298 C CA . LEU A 1 162 ? 13.735 1.771 0.109 1.00 90.50 162 LEU A CA 1
ATOM 1299 C C . LEU A 1 162 ? 12.331 1.385 -0.386 1.00 90.50 162 LEU A C 1
ATOM 1301 O O . LEU A 1 162 ? 11.397 1.324 0.409 1.00 90.50 162 LEU A O 1
ATOM 1305 N N . ARG A 1 163 ? 12.177 1.110 -1.686 1.00 92.50 163 ARG A N 1
ATOM 1306 C CA . ARG A 1 163 ? 10.892 0.725 -2.288 1.00 92.50 163 ARG A CA 1
ATOM 1307 C C . ARG A 1 163 ? 10.483 -0.665 -1.838 1.00 92.50 163 ARG A C 1
ATOM 1309 O O . ARG A 1 163 ? 9.331 -0.871 -1.484 1.00 92.50 163 ARG A O 1
ATOM 1316 N N . PHE A 1 164 ? 11.429 -1.592 -1.792 1.00 92.31 164 PHE A N 1
ATOM 1317 C CA . PHE A 1 164 ? 11.139 -2.943 -1.340 1.00 92.31 164 PHE A CA 1
ATOM 1318 C C . PHE A 1 164 ? 10.988 -3.020 0.188 1.00 92.31 164 PHE A C 1
ATOM 1320 O O . PHE A 1 164 ? 9.919 -3.323 0.702 1.00 92.31 164 PHE A O 1
ATOM 1327 N N . TRP A 1 165 ? 12.019 -2.681 0.957 1.00 92.88 165 TRP A N 1
ATOM 1328 C CA . TRP A 1 165 ? 11.979 -2.863 2.411 1.00 92.88 165 TRP A CA 1
ATOM 1329 C C . TRP A 1 165 ? 11.105 -1.836 3.124 1.00 92.88 165 TRP A C 1
ATOM 1331 O O . TRP A 1 165 ? 10.358 -2.189 4.031 1.00 92.88 165 TRP A O 1
ATOM 1341 N N . GLY A 1 166 ? 11.185 -0.569 2.716 1.00 89.62 166 GLY A N 1
ATOM 1342 C CA . GLY A 1 166 ? 10.428 0.506 3.351 1.00 89.62 166 GLY A CA 1
ATOM 1343 C C . GLY A 1 166 ? 8.960 0.501 2.944 1.00 89.62 166 GLY A C 1
ATOM 1344 O O . GLY A 1 166 ? 8.089 0.555 3.798 1.00 89.62 166 GLY A O 1
ATOM 1345 N N . TYR A 1 167 ? 8.666 0.447 1.646 1.00 91.44 167 TYR A N 1
ATOM 1346 C CA . TYR A 1 167 ? 7.278 0.571 1.195 1.00 91.44 167 TYR A CA 1
ATOM 1347 C C . TYR A 1 167 ? 6.603 -0.793 1.072 1.00 91.44 167 TYR A C 1
ATOM 1349 O O . TYR A 1 167 ? 5.526 -0.988 1.617 1.00 91.44 167 TYR A O 1
ATOM 1357 N N . PHE A 1 168 ? 7.217 -1.743 0.364 1.00 92.75 168 PHE A N 1
ATOM 1358 C CA . PHE A 1 168 ? 6.568 -3.026 0.101 1.00 92.75 168 PHE A CA 1
ATOM 1359 C C . PHE A 1 168 ? 6.465 -3.882 1.369 1.00 92.75 168 PHE A C 1
ATOM 1361 O O . PHE A 1 168 ? 5.393 -4.397 1.649 1.00 92.75 168 PHE A O 1
ATOM 1368 N N . ILE A 1 169 ? 7.526 -3.996 2.170 1.00 91.62 169 ILE A N 1
ATOM 1369 C CA . ILE A 1 169 ? 7.501 -4.813 3.394 1.00 91.62 169 ILE A CA 1
ATOM 1370 C C . ILE A 1 169 ? 6.962 -4.028 4.595 1.00 91.62 169 ILE A C 1
ATOM 1372 O O . ILE A 1 169 ? 5.969 -4.422 5.197 1.00 91.62 169 ILE A O 1
ATOM 1376 N N . LEU A 1 170 ? 7.607 -2.920 4.977 1.00 88.38 170 LEU A N 1
ATOM 1377 C CA . LEU A 1 170 ? 7.299 -2.262 6.250 1.00 88.38 170 LEU A CA 1
ATOM 1378 C C . LEU A 1 170 ? 5.897 -1.632 6.268 1.00 88.38 170 LEU A C 1
ATOM 1380 O O . LEU A 1 170 ? 5.193 -1.810 7.254 1.00 88.38 170 LEU A O 1
ATOM 1384 N N . CYS A 1 171 ? 5.458 -0.947 5.204 1.00 84.56 171 CYS A N 1
ATOM 1385 C CA . CYS A 1 171 ? 4.119 -0.335 5.191 1.00 84.56 171 CYS A CA 1
ATOM 1386 C C . CYS A 1 171 ? 2.966 -1.351 5.173 1.00 84.56 171 CYS A C 1
ATOM 1388 O O . CYS A 1 171 ? 1.877 -0.982 5.584 1.00 84.56 171 CYS A O 1
ATOM 1390 N N . ASN A 1 172 ? 3.190 -2.593 4.730 1.00 84.94 172 ASN A N 1
ATOM 1391 C CA . ASN A 1 172 ? 2.171 -3.655 4.747 1.00 84.94 172 ASN A CA 1
ATOM 1392 C C . ASN A 1 172 ? 2.275 -4.556 5.991 1.00 84.94 172 ASN A C 1
ATOM 1394 O O . ASN A 1 172 ? 1.485 -5.481 6.152 1.00 84.94 172 ASN A O 1
ATOM 1398 N N . ALA A 1 173 ? 3.273 -4.344 6.856 1.00 78.50 173 ALA A N 1
ATOM 1399 C CA . ALA A 1 173 ? 3.453 -5.119 8.084 1.00 78.50 173 ALA A CA 1
ATOM 1400 C C . ALA A 1 173 ? 2.652 -4.573 9.283 1.00 78.50 173 ALA A C 1
ATOM 1402 O O . ALA A 1 173 ? 2.624 -5.228 10.327 1.00 78.50 173 ALA A O 1
ATOM 1403 N N . PHE A 1 174 ? 2.036 -3.394 9.146 1.00 64.12 174 PHE A N 1
ATOM 1404 C CA . PHE A 1 174 ? 1.255 -2.698 10.173 1.00 64.12 174 PHE A CA 1
ATOM 1405 C C . PHE A 1 174 ? -0.165 -2.440 9.683 1.00 64.12 174 PHE A C 1
ATOM 1407 O O . PHE A 1 174 ? -1.069 -2.476 10.547 1.00 64.12 174 PHE A O 1
#

InterPro domains:
  IPR007905 Emopamil-binding protein [PTHR14207] (1-174)
  IPR033118 EXPERA domain [PF05241] (79-173)
  IPR033118 EXPERA domain [PS51751] (41-174)

Secondary structure (DSSP, 8-state):
---SPSSTTS--TT----SS-HHHHHHHHHHHHHHHHHHHHHHHHHT-TT---THHHHHHHHHHHHHHTTTGGG--SHHHHHHHHHTTS-GGGTTT-HHHHHHHT-TTHHHHHHHHHTT-TTHHHHHHHHHHHHHHHHHHHHHHHHHHHHTS----S-SSHIIIIIIIIGGG--

Organism: NCBI:txid3151616

pLDDT: mean 86.58, std 11.89, range [52.69, 97.31]

Sequence (174 aa):
MAHPYYPVRQEIKGYLANASSTLTLLSIFAAGCLSVAMSAYILMMRLYPRTSFGGCVHLFFEGYFAYNFRRMPAITDVFGQLWKEYSLSDSRYQTQSAFVLCMESGPLSFIIVFLIIRDHPLRHAVQLIVSLGQLYGVILYYATSLFDHYVLNITNTRPESLRFWGYFILCNAF